Protein AF-A0A842L6V6-F1 (afdb_monomer_lite)

Foldseek 3Di:
DDLVVLLVVLLVVQVCQQQPQAKEKEWAPAPLQVVLPSVVLVVLLVVLCVVVVGGHHYAYFHALPPSVFHRKMWIHRNPQKIWIAGPDDSVNSNVCCPCCVVVVHDDPHRTLWMWGQHPVAIDTVNCVDPVRVVDDCPVVRCHSRDRPPDVSSCSNVCHPVVVD

Secondary structure (DSSP, 8-state):
--HHHHHHHHHHHHHHHHHSSS-EEEEE-SHHHHHTTHHHHHHHHHHHHHHTT---EEEEE---S-GGGPSPEEEE-SSSEEEEE-SPPHHHHHHIIIIIIIS-----TTEEEEEEEETTEEE-HHHHSTTTTT---TGGGGTTTS-TT-HHHHHHTT-STTT-

Radius of gyration: 15.54 Å; chains: 1; bounding box: 35×40×41 Å

Sequence (164 aa):
MNFEELVQEAKKEYYSIFQGELPAILIGSATCGISAGANEITKVIEDEITRENIEARIIPVGCIGSCYAEPIIGIFKGKKEGVLYGPVNKNLAKKIIKENIMEDKTVKENILGTIHVNEAGTGGSFFESDFMRLQSRQILRRCGLINPEDINHYLATGGYTGLL

pLDDT: mean 94.35, std 4.75, range [67.25, 98.31]

Structure (mmCIF, N/CA/C/O backbone):
data_AF-A0A842L6V6-F1
#
_entry.id   AF-A0A842L6V6-F1
#
loop_
_atom_site.group_PDB
_atom_site.id
_atom_site.type_symbol
_atom_site.label_atom_id
_atom_site.label_alt_id
_atom_site.label_comp_id
_atom_site.label_asym_id
_atom_site.label_entity_id
_atom_site.label_seq_id
_atom_site.pdbx_PDB_ins_code
_atom_site.Cartn_x
_atom_site.Cartn_y
_atom_site.Cartn_z
_atom_site.occupancy
_atom_site.B_iso_or_equiv
_atom_site.auth_seq_id
_atom_site.auth_comp_id
_atom_site.auth_asym_id
_atom_site.auth_atom_id
_atom_site.pdbx_PDB_model_num
ATOM 1 N N . MET A 1 1 ? 16.199 21.574 -17.248 1.00 71.06 1 MET A N 1
ATOM 2 C CA . MET A 1 1 ? 15.990 20.400 -16.393 1.00 71.06 1 MET A CA 1
ATOM 3 C C . MET A 1 1 ? 16.501 19.184 -17.150 1.00 71.06 1 MET A C 1
ATOM 5 O O . MET A 1 1 ? 15.984 18.913 -18.229 1.00 71.06 1 MET A O 1
ATOM 9 N N . ASN A 1 2 ? 17.581 18.559 -16.684 1.00 91.00 2 ASN A N 1
ATOM 10 C CA . ASN A 1 2 ? 18.149 17.338 -17.277 1.00 91.00 2 ASN A CA 1
ATOM 11 C C . ASN A 1 2 ? 17.489 16.088 -16.654 1.00 91.00 2 ASN A C 1
ATOM 13 O O . ASN A 1 2 ? 16.933 16.167 -15.561 1.00 91.00 2 ASN A O 1
ATOM 17 N N . PHE A 1 3 ? 17.548 14.934 -17.324 1.00 93.38 3 PHE A N 1
ATOM 18 C CA . PHE A 1 3 ? 16.950 13.673 -16.866 1.00 93.38 3 PHE A CA 1
ATOM 19 C C . PHE A 1 3 ? 17.369 13.293 -15.439 1.00 93.38 3 PHE A C 1
ATOM 21 O O . PHE A 1 3 ? 16.540 12.866 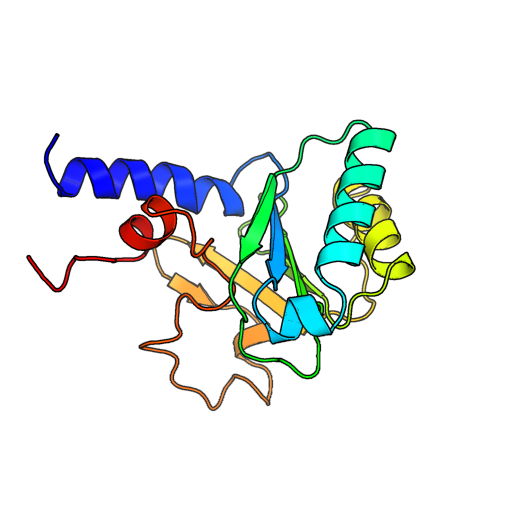-14.643 1.00 93.38 3 PHE A O 1
ATOM 28 N N . GLU A 1 4 ? 18.637 13.502 -15.089 1.00 94.25 4 GLU A N 1
ATOM 29 C CA . GLU A 1 4 ? 19.135 13.234 -13.737 1.00 94.25 4 GLU A CA 1
ATOM 30 C C . GLU A 1 4 ? 18.414 14.076 -12.679 1.00 94.25 4 GLU A C 1
ATOM 32 O O . GLU A 1 4 ? 18.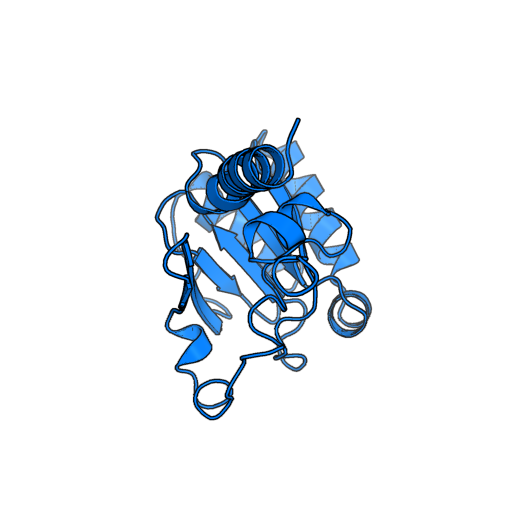032 13.544 -11.641 1.00 94.25 4 GLU A O 1
ATOM 37 N N . GLU A 1 5 ? 18.167 15.359 -12.953 1.00 95.12 5 GLU A N 1
ATOM 38 C CA . GLU A 1 5 ? 17.454 16.259 -12.038 1.00 95.12 5 GLU A CA 1
ATOM 39 C C . GLU A 1 5 ? 16.006 15.794 -11.834 1.00 95.12 5 GLU A C 1
ATOM 41 O O . GLU A 1 5 ? 15.551 15.711 -10.694 1.00 95.12 5 GLU A O 1
ATOM 46 N N . LEU A 1 6 ? 15.327 15.392 -12.918 1.00 95.25 6 LEU A N 1
ATOM 47 C CA . LEU A 1 6 ? 13.978 14.811 -12.862 1.00 95.25 6 LEU A CA 1
ATOM 48 C C . LEU A 1 6 ? 13.941 13.548 -11.996 1.00 95.25 6 LEU A C 1
ATOM 50 O O . LEU A 1 6 ? 13.045 13.382 -11.173 1.00 95.25 6 LEU A O 1
ATOM 54 N N . VAL A 1 7 ? 14.924 12.656 -12.152 1.00 96.44 7 VAL A N 1
ATOM 55 C CA . VAL A 1 7 ? 15.006 11.429 -11.350 1.00 96.44 7 VAL A CA 1
ATOM 56 C C . VAL A 1 7 ? 15.256 11.750 -9.877 1.00 96.44 7 VAL A C 1
ATOM 58 O O . VAL A 1 7 ? 14.652 11.111 -9.019 1.00 96.44 7 VAL A O 1
ATOM 61 N N . GLN A 1 8 ? 16.112 12.725 -9.555 1.00 95.94 8 GLN A N 1
ATOM 62 C CA . GLN A 1 8 ? 16.357 13.107 -8.160 1.00 95.94 8 GLN A CA 1
ATOM 63 C C . GLN A 1 8 ? 15.112 13.706 -7.496 1.00 95.94 8 GLN A C 1
ATOM 65 O O . GLN A 1 8 ? 14.797 13.357 -6.356 1.00 95.94 8 GLN A O 1
ATOM 70 N N . GLU A 1 9 ? 14.377 14.561 -8.206 1.00 96.50 9 GLU A N 1
ATOM 71 C CA . GLU A 1 9 ? 13.114 15.119 -7.718 1.00 96.50 9 GLU A CA 1
ATOM 72 C C . GLU A 1 9 ? 12.066 14.019 -7.505 1.00 96.50 9 GLU A C 1
ATOM 74 O O . GLU A 1 9 ? 11.516 13.889 -6.409 1.00 96.50 9 GLU A O 1
ATOM 79 N N . ALA A 1 10 ? 11.898 13.142 -8.497 1.00 97.31 10 ALA A N 1
ATOM 80 C CA . ALA A 1 10 ? 10.990 12.005 -8.425 1.00 97.31 10 ALA A CA 1
ATOM 81 C C . ALA A 1 10 ? 11.332 11.050 -7.269 1.00 97.31 10 ALA A C 1
ATOM 83 O O . ALA A 1 10 ? 10.442 10.586 -6.559 1.00 97.31 10 ALA A O 1
ATOM 84 N N . LYS A 1 11 ? 12.621 10.767 -7.032 1.00 96.12 11 LYS A N 1
ATOM 85 C CA . LYS A 1 11 ? 13.072 9.961 -5.886 1.00 96.12 11 LYS A CA 1
ATOM 86 C C . LYS A 1 11 ? 12.675 10.599 -4.561 1.00 96.12 11 LYS A C 1
ATOM 88 O O . LYS A 1 11 ? 12.143 9.906 -3.693 1.00 96.12 11 LYS A O 1
ATOM 93 N N . LYS A 1 12 ? 12.929 11.900 -4.399 1.00 94.88 12 LYS A N 1
ATOM 94 C CA . LYS A 1 12 ? 12.593 12.628 -3.171 1.00 94.88 12 LYS A CA 1
ATOM 95 C C . LYS A 1 12 ? 11.094 12.553 -2.887 1.00 94.88 12 LYS A C 1
ATOM 97 O O . LYS A 1 12 ? 10.705 12.260 -1.758 1.00 94.88 12 LYS A O 1
ATOM 102 N N . GLU A 1 13 ? 10.267 12.774 -3.905 1.00 94.75 13 GLU A N 1
ATOM 103 C CA . GLU A 1 13 ? 8.813 12.668 -3.797 1.00 94.75 13 GLU A CA 1
ATOM 104 C C . GLU A 1 13 ? 8.375 11.236 -3.455 1.00 94.75 13 GLU A C 1
ATOM 106 O O . GLU A 1 13 ? 7.716 11.022 -2.434 1.00 94.75 13 GLU A O 1
ATOM 111 N N . TYR A 1 14 ? 8.814 10.246 -4.235 1.00 96.00 14 TYR A N 1
ATOM 112 C CA . TYR A 1 14 ? 8.408 8.849 -4.087 1.00 96.00 14 TYR A CA 1
ATOM 113 C C . TYR A 1 14 ? 8.800 8.261 -2.728 1.00 96.00 14 TYR A C 1
ATOM 115 O O . TYR A 1 14 ? 7.961 7.701 -2.025 1.00 96.00 14 TYR A O 1
ATOM 123 N N . TYR A 1 15 ? 10.055 8.406 -2.293 1.00 93.88 15 TYR A N 1
ATOM 124 C CA . TYR A 1 15 ? 10.479 7.816 -1.019 1.00 93.88 15 TYR A CA 1
ATOM 125 C C . TYR A 1 15 ? 9.893 8.539 0.202 1.00 93.88 15 TYR A C 1
ATOM 127 O O . TYR A 1 15 ? 9.756 7.918 1.262 1.00 93.88 15 TYR A O 1
ATOM 135 N N . SER A 1 16 ? 9.444 9.794 0.050 1.00 92.62 16 SER A N 1
ATOM 136 C CA . SER A 1 16 ? 8.689 10.495 1.098 1.00 92.62 16 SER A CA 1
ATOM 137 C C . SER A 1 16 ? 7.359 9.814 1.431 1.00 92.62 16 SER A C 1
ATOM 139 O O . SER A 1 16 ? 6.849 9.998 2.529 1.00 92.62 16 SER A O 1
ATOM 141 N N . ILE A 1 17 ? 6.801 9.003 0.527 1.00 93.81 17 ILE A N 1
ATOM 142 C CA . ILE A 1 17 ? 5.571 8.239 0.779 1.00 93.81 17 ILE A CA 1
ATOM 143 C C . ILE A 1 17 ? 5.785 7.220 1.903 1.00 93.81 17 ILE A C 1
ATOM 145 O O . ILE A 1 17 ? 4.917 7.030 2.748 1.00 93.81 17 ILE A O 1
ATOM 149 N N . PHE A 1 18 ? 6.950 6.572 1.934 1.00 92.75 18 PHE A N 1
ATOM 150 C CA . PHE A 1 18 ? 7.234 5.479 2.871 1.00 92.75 18 PHE A CA 1
ATOM 151 C C . PHE A 1 18 ? 7.939 5.949 4.148 1.00 92.75 18 PHE A C 1
ATOM 153 O O . PHE A 1 18 ? 7.891 5.269 5.174 1.00 92.75 18 PHE A O 1
ATOM 160 N N . GLN A 1 19 ? 8.628 7.090 4.072 1.00 87.56 19 GLN A N 1
ATOM 161 C CA . GLN A 1 19 ? 9.472 7.633 5.143 1.00 87.56 19 GLN A CA 1
ATOM 162 C C . GLN A 1 19 ? 8.958 8.965 5.703 1.00 87.56 19 GLN A C 1
ATOM 164 O O . GLN A 1 19 ? 9.560 9.505 6.627 1.00 87.56 19 GLN A O 1
ATOM 169 N N . GLY A 1 20 ? 7.884 9.511 5.134 1.00 83.81 20 GLY A N 1
ATOM 170 C CA . GLY A 1 20 ? 7.291 10.769 5.565 1.00 83.81 20 GLY A CA 1
ATOM 171 C C . GLY A 1 20 ? 6.493 10.650 6.860 1.00 83.81 20 GLY A C 1
ATOM 172 O O . GLY A 1 20 ? 6.185 9.556 7.332 1.00 83.81 20 GLY A O 1
ATOM 173 N N . GLU A 1 21 ? 6.151 11.810 7.416 1.00 84.88 21 GLU A N 1
ATOM 174 C CA . GLU A 1 21 ? 5.332 11.924 8.628 1.00 84.88 21 GLU A CA 1
ATOM 175 C C . GLU A 1 21 ? 3.871 11.537 8.372 1.00 84.88 21 GLU A C 1
ATOM 177 O O . GLU A 1 21 ? 3.231 10.928 9.227 1.00 84.88 21 GLU A O 1
ATOM 182 N N . LEU A 1 22 ? 3.360 11.852 7.176 1.00 91.62 22 LEU A N 1
ATOM 183 C CA . LEU A 1 22 ? 2.005 11.497 6.775 1.00 91.62 22 LEU A CA 1
ATOM 184 C C . LEU A 1 22 ? 1.903 9.990 6.501 1.00 91.62 22 LEU A C 1
ATOM 186 O O . LEU A 1 22 ? 2.673 9.473 5.683 1.00 91.62 22 LEU A O 1
ATOM 190 N N . PRO A 1 23 ? 0.933 9.286 7.109 1.00 94.44 23 PRO A N 1
ATOM 191 C CA . PRO A 1 23 ? 0.647 7.903 6.778 1.00 94.44 23 PRO A CA 1
ATOM 192 C C . PRO A 1 23 ? 0.349 7.735 5.287 1.00 94.44 23 PRO A C 1
ATOM 194 O O . PRO A 1 23 ? -0.396 8.522 4.700 1.00 94.44 23 PRO A O 1
ATOM 197 N N . ALA A 1 24 ? 0.891 6.681 4.685 1.00 96.25 24 ALA A N 1
ATOM 198 C CA . ALA A 1 24 ? 0.561 6.279 3.326 1.00 96.25 24 ALA A CA 1
ATOM 199 C C . ALA A 1 24 ? -0.195 4.952 3.330 1.00 96.25 24 ALA A C 1
ATOM 201 O O . ALA A 1 24 ? 0.226 3.970 3.946 1.00 96.25 24 ALA A O 1
ATOM 202 N N . ILE A 1 25 ? -1.314 4.946 2.617 1.00 97.56 25 ILE A N 1
ATOM 203 C CA . ILE A 1 25 ? -2.231 3.829 2.458 1.00 97.56 25 ILE A CA 1
ATOM 204 C C . ILE A 1 25 ? -2.172 3.415 0.991 1.00 97.56 25 ILE A C 1
ATOM 206 O O . ILE A 1 25 ? -2.753 4.063 0.121 1.00 97.56 25 ILE A O 1
ATOM 210 N N . LEU A 1 26 ? -1.445 2.339 0.708 1.00 97.88 26 LEU A N 1
ATOM 211 C CA . LEU A 1 26 ? -1.423 1.729 -0.614 1.00 97.88 26 LEU A CA 1
ATOM 212 C C . LEU A 1 26 ? -2.642 0.828 -0.773 1.00 97.88 26 LEU A C 1
ATOM 214 O O . LEU A 1 26 ? -2.910 0.021 0.116 1.00 97.88 26 LEU A O 1
ATOM 218 N N . ILE A 1 27 ? -3.340 0.909 -1.903 1.00 98.12 27 ILE A N 1
ATOM 219 C CA . ILE A 1 27 ? -4.500 0.053 -2.185 1.00 98.12 27 ILE A CA 1
ATOM 220 C C . ILE A 1 27 ? -4.284 -0.665 -3.513 1.00 98.12 27 ILE A C 1
ATOM 222 O O . ILE A 1 27 ? -4.184 -0.020 -4.562 1.00 98.12 27 ILE A O 1
ATOM 226 N N . GLY A 1 28 ? -4.227 -2.000 -3.477 1.00 97.25 28 GLY A N 1
ATOM 227 C CA . GLY A 1 28 ? -4.153 -2.843 -4.668 1.00 97.25 28 GLY A CA 1
ATOM 228 C C . GLY A 1 28 ? -5.377 -2.628 -5.556 1.00 97.25 28 GLY A C 1
ATOM 229 O O . GLY A 1 28 ? -6.453 -3.147 -5.283 1.00 97.25 28 GLY A O 1
ATOM 230 N N . SER A 1 29 ? -5.210 -1.849 -6.624 1.00 94.75 29 SER A N 1
ATOM 231 C CA . SER A 1 29 ? -6.303 -1.325 -7.458 1.00 94.75 29 SER A CA 1
ATOM 232 C C . SER A 1 29 ? -6.152 -1.721 -8.930 1.00 94.75 29 SER A C 1
ATOM 234 O O . SER A 1 29 ? -6.646 -1.051 -9.829 1.00 94.75 29 SER A O 1
ATOM 236 N N . ALA A 1 30 ? -5.461 -2.831 -9.203 1.00 93.12 30 ALA A N 1
ATOM 237 C CA . ALA A 1 30 ? -5.506 -3.479 -10.514 1.00 93.12 30 ALA A CA 1
ATOM 238 C C . ALA A 1 30 ? -6.803 -4.294 -10.680 1.00 93.12 30 ALA A C 1
ATOM 240 O O . ALA A 1 30 ? -7.602 -4.406 -9.753 1.00 93.12 30 ALA A O 1
ATOM 241 N N . THR A 1 31 ? -7.002 -4.931 -11.837 1.00 94.44 31 THR A N 1
ATOM 242 C CA . THR A 1 31 ? -8.242 -5.653 -12.177 1.00 94.44 31 THR A CA 1
ATOM 243 C C . THR A 1 31 ? -8.712 -6.636 -11.100 1.00 94.44 31 THR A C 1
ATOM 245 O O . THR A 1 31 ? -9.898 -6.651 -10.779 1.00 94.44 31 THR A O 1
ATOM 248 N N . CYS A 1 32 ? -7.813 -7.436 -10.515 1.00 91.25 32 CYS A N 1
ATOM 249 C CA . CYS A 1 32 ? -8.161 -8.373 -9.442 1.00 91.25 32 CYS A CA 1
ATOM 250 C C . CYS A 1 32 ? -8.579 -7.663 -8.147 1.00 91.25 32 CYS A C 1
ATOM 252 O O . CYS A 1 32 ? -9.581 -8.052 -7.557 1.00 91.25 32 CYS A O 1
ATOM 254 N N . GLY A 1 33 ? -7.869 -6.604 -7.748 1.00 94.31 33 GLY A N 1
ATOM 255 C CA . GLY A 1 33 ? -8.203 -5.797 -6.574 1.00 94.31 33 GLY A CA 1
ATOM 256 C C . GLY A 1 33 ? -9.547 -5.091 -6.734 1.00 94.31 33 GLY A C 1
ATOM 257 O O . GLY A 1 33 ? -10.417 -5.218 -5.876 1.00 94.31 33 GLY A O 1
ATOM 258 N N . ILE A 1 34 ? -9.774 -4.445 -7.883 1.00 96.06 34 ILE A N 1
ATOM 259 C CA . ILE A 1 34 ? -11.060 -3.819 -8.223 1.00 96.06 34 ILE A CA 1
ATOM 260 C C . ILE A 1 34 ? -12.187 -4.857 -8.190 1.00 96.06 34 ILE A C 1
ATOM 262 O O . ILE A 1 34 ? -13.213 -4.620 -7.562 1.00 96.06 34 ILE A O 1
ATOM 266 N N . SER A 1 35 ? -11.983 -6.027 -8.803 1.00 95.56 35 SER A N 1
ATOM 267 C CA . SER A 1 35 ? -12.992 -7.099 -8.822 1.00 95.56 35 SER A CA 1
ATOM 268 C C . SER A 1 35 ? -13.282 -7.668 -7.428 1.00 95.56 35 SER A C 1
ATOM 270 O O . SER A 1 35 ? -14.396 -8.114 -7.173 1.00 95.56 35 SER A O 1
ATOM 272 N N . ALA A 1 36 ? -12.295 -7.652 -6.527 1.00 95.44 36 ALA A N 1
ATOM 273 C CA . ALA A 1 36 ? -12.432 -8.091 -5.139 1.00 95.44 36 ALA A CA 1
ATOM 274 C C . ALA A 1 36 ? -13.028 -7.015 -4.208 1.00 95.44 36 ALA A C 1
ATOM 276 O O . ALA A 1 36 ? -13.280 -7.294 -3.036 1.00 95.44 36 ALA A O 1
ATOM 277 N N . GLY A 1 37 ? -13.271 -5.802 -4.715 1.00 96.50 37 GLY A N 1
ATOM 278 C CA . GLY A 1 37 ? -13.915 -4.713 -3.981 1.00 96.50 37 GLY A CA 1
ATOM 279 C C . GLY A 1 37 ? -12.973 -3.617 -3.469 1.00 96.50 37 GLY A C 1
ATOM 280 O O . GLY A 1 37 ? -13.277 -2.963 -2.470 1.00 96.50 37 GLY A O 1
ATOM 281 N N . ALA A 1 38 ? -11.813 -3.412 -4.105 1.00 97.19 38 ALA A N 1
ATOM 282 C CA . ALA A 1 38 ? -10.869 -2.362 -3.712 1.00 97.19 38 ALA A CA 1
ATOM 283 C C . ALA A 1 38 ? -11.503 -0.961 -3.716 1.00 97.19 38 ALA A C 1
ATOM 285 O O . ALA A 1 38 ? -11.236 -0.186 -2.806 1.00 97.19 38 ALA A O 1
ATOM 286 N N . ASN A 1 39 ? -12.397 -0.655 -4.664 1.00 97.56 39 ASN A N 1
ATOM 287 C CA . ASN A 1 39 ? -13.071 0.648 -4.738 1.00 97.56 39 ASN A CA 1
ATOM 288 C C . ASN A 1 39 ? -13.952 0.914 -3.509 1.00 97.56 39 ASN A C 1
ATOM 290 O O . ASN A 1 39 ? -13.973 2.018 -2.965 1.00 97.56 39 ASN A O 1
ATOM 294 N N . GLU A 1 40 ? -14.668 -0.105 -3.038 1.00 97.81 40 GLU A N 1
ATOM 295 C CA . GLU A 1 40 ? -15.473 -0.029 -1.826 1.00 97.81 40 GLU A CA 1
ATOM 296 C C . GLU A 1 40 ? -14.599 0.145 -0.583 1.00 97.81 40 GLU A C 1
ATOM 298 O O . GLU A 1 40 ? -14.998 0.862 0.336 1.00 97.81 40 GLU A O 1
ATOM 303 N N . ILE A 1 41 ? -13.427 -0.496 -0.543 1.00 98.25 41 ILE A N 1
ATOM 304 C CA . ILE A 1 41 ? -12.454 -0.322 0.542 1.00 98.25 41 ILE A CA 1
ATOM 305 C C . ILE A 1 41 ? -11.857 1.086 0.522 1.00 98.25 41 ILE A C 1
ATOM 307 O O . ILE A 1 41 ? -11.824 1.720 1.575 1.00 98.25 41 ILE A O 1
ATOM 311 N N . THR A 1 42 ? -11.472 1.609 -0.645 1.00 98.25 42 THR A N 1
ATOM 312 C CA . THR A 1 42 ? -10.991 2.989 -0.812 1.00 98.25 42 THR A CA 1
ATOM 313 C C . THR A 1 42 ? -12.001 3.984 -0.265 1.00 98.25 42 THR A C 1
ATOM 315 O O . THR A 1 42 ? -11.653 4.781 0.600 1.00 98.25 42 THR A O 1
ATOM 318 N N . LYS A 1 43 ? -13.275 3.866 -0.660 1.00 98.19 43 LYS A N 1
ATOM 319 C CA . LYS A 1 43 ? -14.332 4.757 -0.169 1.00 98.19 43 LYS A CA 1
ATOM 320 C C . LYS A 1 43 ? -14.508 4.686 1.350 1.00 98.19 43 LYS A C 1
ATOM 322 O O . LYS A 1 43 ? -14.661 5.710 2.003 1.00 98.19 43 LYS A O 1
ATOM 327 N N . VAL A 1 44 ? -14.470 3.483 1.931 1.00 98.25 44 VAL A N 1
ATOM 328 C CA . VAL A 1 44 ? -14.538 3.330 3.394 1.00 98.25 44 VAL A CA 1
ATOM 329 C C . VAL A 1 44 ? -13.354 4.016 4.068 1.00 98.25 44 VAL A C 1
ATOM 331 O O . VAL A 1 44 ? -13.538 4.653 5.097 1.00 98.25 44 VAL A O 1
ATOM 334 N N . ILE A 1 45 ? -12.153 3.897 3.509 1.00 98.00 45 ILE A N 1
ATOM 335 C CA . ILE A 1 45 ? -10.962 4.550 4.052 1.00 98.00 45 ILE A CA 1
ATOM 336 C C . ILE A 1 45 ? -11.094 6.074 3.954 1.00 98.00 45 ILE A C 1
ATOM 338 O O . ILE A 1 45 ? -10.876 6.739 4.960 1.00 98.00 45 ILE A O 1
ATOM 342 N N . GLU A 1 46 ? -11.505 6.611 2.801 1.00 98.06 46 GLU A N 1
ATOM 343 C CA . GLU A 1 46 ? -11.756 8.046 2.577 1.00 98.06 46 GLU A CA 1
ATOM 344 C C . GLU A 1 46 ? -12.773 8.624 3.572 1.00 98.06 46 GLU A C 1
ATOM 346 O O . GLU A 1 46 ? -12.526 9.664 4.190 1.00 98.06 46 GLU A O 1
ATOM 351 N N . ASP A 1 47 ? -13.894 7.925 3.770 1.00 97.94 47 ASP A N 1
ATOM 352 C CA . ASP A 1 47 ? -14.944 8.327 4.707 1.00 97.94 47 ASP A CA 1
ATOM 353 C C . ASP A 1 47 ? -14.409 8.371 6.151 1.00 97.94 47 ASP A C 1
ATOM 355 O O . ASP A 1 47 ? -14.706 9.300 6.904 1.00 97.94 47 ASP A O 1
ATOM 359 N N . GLU A 1 48 ? -13.606 7.381 6.553 1.00 97.00 48 GLU A N 1
ATOM 360 C CA . GLU A 1 48 ? -13.053 7.287 7.908 1.00 97.00 48 GLU A CA 1
ATOM 361 C C . GLU A 1 48 ? -11.954 8.327 8.162 1.00 97.00 48 GLU A C 1
ATOM 363 O O . GLU A 1 48 ? -11.989 8.982 9.202 1.00 97.00 48 GLU A O 1
ATOM 368 N N . ILE A 1 49 ? -11.023 8.549 7.224 1.00 96.25 49 ILE A N 1
ATOM 369 C CA . ILE A 1 49 ? -10.001 9.598 7.392 1.00 96.25 49 ILE A CA 1
ATOM 370 C C . ILE A 1 49 ? -10.637 10.990 7.442 1.00 96.25 49 ILE A C 1
ATOM 372 O O . ILE A 1 49 ? -10.220 11.822 8.244 1.00 96.25 49 ILE A O 1
ATOM 376 N N . THR A 1 50 ? -11.696 11.223 6.658 1.00 96.69 50 THR A N 1
ATOM 377 C CA . THR A 1 50 ? -12.442 12.487 6.674 1.00 96.69 50 THR A CA 1
ATOM 378 C C . THR A 1 50 ? -13.171 12.662 8.002 1.00 96.69 50 THR A C 1
ATOM 380 O O . THR A 1 50 ? -13.096 13.726 8.612 1.00 96.69 50 THR A O 1
ATOM 383 N N . ARG A 1 51 ? -13.856 11.615 8.487 1.00 96.00 51 ARG A N 1
ATOM 384 C CA . ARG A 1 51 ? -14.611 11.662 9.748 1.00 96.00 51 ARG A CA 1
ATOM 385 C C . ARG A 1 51 ? -13.715 11.940 10.953 1.00 96.00 51 ARG A C 1
ATOM 387 O O . ARG A 1 51 ? -14.115 12.682 11.844 1.00 96.00 51 ARG A O 1
ATOM 394 N N . GLU A 1 52 ? -12.533 11.338 10.977 1.00 94.44 52 GLU A N 1
ATOM 395 C CA . GLU A 1 52 ? -11.579 11.450 12.084 1.00 94.44 52 GLU A CA 1
ATOM 396 C C . GLU A 1 52 ? -10.568 12.600 11.891 1.00 94.44 52 GLU A C 1
ATOM 398 O O . GLU A 1 52 ? -9.679 12.777 12.722 1.00 94.44 52 GLU A O 1
ATOM 403 N N . ASN A 1 53 ? -10.702 13.394 10.817 1.00 95.19 53 ASN A N 1
ATOM 404 C CA . ASN A 1 53 ? -9.811 14.504 10.460 1.00 95.19 53 ASN A CA 1
ATOM 405 C C . ASN A 1 53 ? -8.322 14.094 10.411 1.00 95.19 53 ASN A C 1
ATOM 407 O O . ASN A 1 53 ? -7.451 14.755 10.981 1.00 95.19 53 ASN A O 1
ATOM 411 N N . ILE A 1 54 ? -8.047 12.967 9.751 1.00 94.00 54 ILE A N 1
ATOM 412 C CA . ILE A 1 54 ? -6.711 12.389 9.586 1.00 94.00 54 ILE A CA 1
ATOM 413 C C . ILE 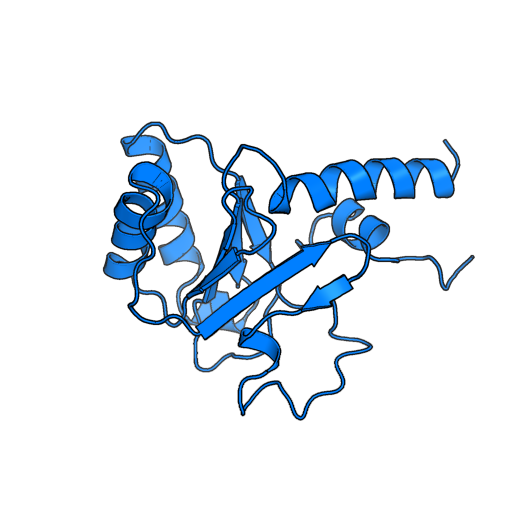A 1 54 ? -6.140 12.823 8.237 1.00 94.00 54 ILE A C 1
ATOM 415 O O . ILE A 1 54 ? -6.719 12.543 7.188 1.00 94.00 54 ILE A O 1
ATOM 419 N N . GLU A 1 55 ? -4.952 13.422 8.250 1.00 94.25 55 GLU A N 1
ATOM 420 C CA . GLU A 1 55 ? -4.173 13.624 7.031 1.00 94.25 55 GLU A CA 1
ATOM 421 C C . GLU A 1 55 ? -3.422 12.334 6.672 1.00 94.25 55 GLU A C 1
ATOM 423 O O . GLU A 1 55 ? -2.544 11.884 7.408 1.00 94.25 55 GLU A O 1
ATOM 428 N N . ALA A 1 56 ? -3.767 11.722 5.539 1.00 95.12 56 ALA A N 1
ATOM 429 C CA . ALA A 1 56 ? -3.106 10.528 5.017 1.00 95.12 56 ALA A CA 1
ATOM 430 C C . ALA A 1 56 ? -3.087 10.541 3.484 1.00 95.12 56 ALA A C 1
ATOM 432 O O . ALA A 1 56 ? -3.969 11.107 2.838 1.00 95.12 56 ALA A O 1
ATOM 433 N N . ARG A 1 57 ? -2.088 9.886 2.888 1.00 95.81 57 ARG A N 1
ATOM 434 C CA . ARG A 1 57 ? -1.989 9.696 1.436 1.00 95.81 57 ARG A CA 1
ATOM 435 C C . ARG A 1 57 ? -2.645 8.376 1.057 1.00 95.81 57 ARG A C 1
ATOM 437 O O . ARG A 1 57 ? -2.163 7.326 1.472 1.00 95.81 57 ARG A O 1
ATOM 444 N N . ILE A 1 58 ? -3.695 8.412 0.245 1.00 97.44 58 ILE A N 1
ATOM 445 C CA . ILE A 1 58 ? -4.261 7.209 -0.376 1.00 97.44 58 ILE A CA 1
ATOM 446 C C . ILE A 1 58 ? -3.655 7.071 -1.767 1.00 97.44 58 ILE A C 1
ATOM 448 O O . ILE A 1 58 ? -3.741 7.992 -2.575 1.00 97.44 58 ILE A O 1
ATOM 452 N N . ILE A 1 59 ? -3.011 5.938 -2.035 1.00 97.69 59 ILE A N 1
ATOM 453 C CA . ILE A 1 59 ? -2.255 5.725 -3.267 1.00 97.69 59 ILE A CA 1
ATOM 454 C C . ILE A 1 59 ? -2.746 4.436 -3.925 1.00 97.69 59 ILE A C 1
ATOM 456 O O . ILE A 1 59 ? -2.488 3.344 -3.401 1.00 97.69 59 ILE A O 1
ATOM 460 N N . PRO A 1 60 ? -3.433 4.521 -5.076 1.00 97.62 60 PRO A N 1
ATOM 461 C CA . PRO A 1 60 ? -3.755 3.335 -5.847 1.00 97.62 60 PRO A CA 1
ATOM 462 C C . PRO A 1 60 ? -2.457 2.744 -6.398 1.00 97.62 60 PRO A C 1
ATOM 464 O O . PRO A 1 60 ? -1.635 3.443 -6.987 1.00 97.62 60 PRO A O 1
ATOM 467 N N . VAL A 1 61 ? -2.256 1.446 -6.197 1.00 97.88 61 VAL A N 1
ATOM 468 C CA . VAL A 1 61 ? -1.093 0.717 -6.712 1.00 97.88 61 VAL A CA 1
ATOM 469 C C . VAL A 1 61 ? -1.532 -0.466 -7.562 1.00 97.88 61 VAL A C 1
ATOM 471 O O . VAL A 1 61 ? -2.666 -0.941 -7.477 1.00 97.88 61 VAL A O 1
ATOM 474 N N . GLY A 1 62 ? -0.623 -0.968 -8.398 1.00 96.38 62 GLY A N 1
ATOM 475 C CA . GLY A 1 62 ? -0.866 -2.193 -9.162 1.00 96.38 62 GLY A CA 1
ATOM 476 C C . GLY A 1 62 ? -1.045 -3.436 -8.275 1.00 96.38 62 GLY A C 1
ATOM 477 O O . GLY A 1 62 ? -0.869 -3.393 -7.061 1.00 96.38 62 GLY A O 1
ATOM 478 N N . CYS A 1 63 ? -1.337 -4.588 -8.883 1.00 94.19 63 CYS A N 1
ATOM 479 C CA . CYS A 1 63 ? -1.380 -5.850 -8.139 1.00 94.19 63 CYS A CA 1
ATOM 480 C C . CYS A 1 63 ? 0.028 -6.253 -7.684 1.00 94.19 63 CYS A C 1
ATOM 482 O O . CYS A 1 63 ? 0.969 -6.216 -8.478 1.00 94.19 63 CYS A O 1
ATOM 484 N N . ILE A 1 64 ? 0.172 -6.697 -6.433 1.00 95.75 64 ILE A N 1
ATOM 485 C CA . ILE A 1 64 ? 1.443 -7.218 -5.909 1.00 95.75 64 ILE A CA 1
ATOM 486 C C . ILE A 1 64 ? 1.700 -8.684 -6.308 1.00 95.75 64 ILE A C 1
ATOM 488 O O . ILE A 1 64 ? 2.838 -9.147 -6.241 1.00 95.75 64 ILE A O 1
ATOM 492 N N . GLY A 1 65 ? 0.674 -9.407 -6.771 1.00 94.50 65 GLY A N 1
ATOM 493 C CA . GLY A 1 65 ? 0.751 -10.792 -7.259 1.00 94.50 65 GLY A CA 1
ATOM 494 C C . GLY A 1 65 ? 0.073 -11.837 -6.365 1.00 94.50 65 GLY A C 1
ATOM 495 O O . GLY A 1 65 ? -0.074 -12.981 -6.785 1.00 94.50 65 GLY A O 1
ATOM 496 N N . SER A 1 66 ? -0.390 -11.462 -5.169 1.00 95.31 66 SER A N 1
ATOM 497 C CA . SER A 1 66 ? -1.122 -12.349 -4.248 1.00 95.31 66 SER A CA 1
ATOM 498 C C . SER A 1 66 ? -2.636 -12.213 -4.420 1.00 95.31 66 SER A C 1
ATOM 500 O O . SER A 1 66 ? -3.347 -11.892 -3.474 1.00 95.31 66 SER A O 1
ATOM 502 N N . CYS A 1 67 ? -3.142 -12.459 -5.634 1.00 95.12 67 CYS A N 1
ATOM 503 C CA . CYS A 1 67 ? -4.547 -12.207 -5.989 1.00 95.12 67 CYS A CA 1
ATOM 504 C C . CYS A 1 67 ? -5.570 -12.913 -5.077 1.00 95.12 67 CYS A C 1
ATOM 506 O O . CYS A 1 67 ? -6.687 -12.432 -4.930 1.00 95.12 67 CYS A O 1
ATOM 508 N N . TYR A 1 68 ? -5.199 -14.041 -4.457 1.00 94.62 68 TYR A N 1
ATOM 509 C CA . TYR A 1 68 ? -6.061 -14.775 -3.520 1.00 94.62 68 TYR A CA 1
ATOM 510 C C . TYR A 1 68 ? -6.361 -13.999 -2.226 1.00 94.62 68 TYR A C 1
ATOM 512 O O . TYR A 1 68 ? -7.284 -14.364 -1.502 1.00 94.62 68 TYR A O 1
ATOM 520 N N . ALA A 1 69 ? -5.568 -12.971 -1.918 1.00 96.56 69 ALA A N 1
ATOM 521 C CA . ALA A 1 69 ? -5.682 -12.156 -0.715 1.00 96.56 69 ALA A CA 1
ATOM 522 C C . ALA A 1 69 ? -6.192 -10.737 -1.008 1.00 96.56 69 ALA A C 1
ATOM 524 O O . ALA A 1 69 ? -6.095 -9.872 -0.145 1.00 96.56 69 ALA A O 1
ATOM 525 N N . GLU A 1 70 ? -6.709 -10.477 -2.211 1.00 97.00 70 GLU A N 1
ATOM 526 C CA . GLU A 1 70 ? -7.305 -9.182 -2.547 1.00 97.00 70 GLU A CA 1
ATOM 527 C C . GLU A 1 70 ? -8.664 -8.986 -1.838 1.00 97.00 70 GLU A C 1
ATOM 529 O O . GLU A 1 70 ? -9.386 -9.966 -1.626 1.00 97.00 70 GLU A O 1
ATOM 534 N N . PRO A 1 71 ? -9.052 -7.743 -1.487 1.00 97.75 71 PRO A N 1
ATOM 535 C CA . PRO A 1 71 ? -8.278 -6.505 -1.622 1.00 97.75 71 PRO A CA 1
ATOM 536 C C . PRO A 1 71 ? -7.097 -6.438 -0.646 1.00 97.75 71 PRO A C 1
ATOM 538 O O . PRO A 1 71 ? -7.269 -6.681 0.552 1.00 97.75 71 PRO A O 1
ATOM 541 N N . ILE A 1 72 ? -5.917 -6.084 -1.157 1.00 98.31 72 ILE A N 1
ATOM 542 C CA . ILE A 1 72 ? -4.707 -5.876 -0.356 1.00 98.31 72 ILE A CA 1
ATOM 543 C C . ILE A 1 72 ? -4.512 -4.385 -0.096 1.00 98.31 72 ILE A C 1
ATOM 545 O O . ILE A 1 72 ? -4.519 -3.579 -1.030 1.00 98.31 72 ILE A O 1
ATOM 549 N N . ILE A 1 73 ? -4.263 -4.025 1.166 1.00 98.06 73 ILE A N 1
ATOM 550 C CA . ILE A 1 73 ? -3.836 -2.672 1.537 1.00 98.06 73 ILE A CA 1
ATOM 551 C C . ILE A 1 73 ? -2.490 -2.691 2.258 1.00 98.06 73 ILE A C 1
ATOM 553 O O . ILE A 1 73 ? -2.210 -3.592 3.047 1.00 98.06 73 ILE A O 1
ATOM 557 N N . GLY A 1 74 ? -1.656 -1.690 1.997 1.00 97.38 74 GLY A N 1
ATOM 558 C CA . GLY A 1 74 ? -0.382 -1.480 2.675 1.00 97.38 74 GLY A CA 1
ATOM 559 C C . GLY A 1 74 ? -0.401 -0.204 3.495 1.00 97.38 74 GLY A C 1
ATOM 560 O O . GLY A 1 74 ? -0.743 0.846 2.966 1.00 97.38 74 GLY A O 1
ATOM 561 N N . ILE A 1 75 ? -0.020 -0.278 4.768 1.00 97.06 75 ILE A N 1
ATOM 562 C CA . ILE A 1 75 ? 0.015 0.885 5.661 1.00 97.06 75 ILE A CA 1
ATOM 563 C C . ILE A 1 75 ? 1.456 1.211 6.031 1.00 97.06 75 ILE A C 1
ATOM 565 O O . ILE A 1 75 ? 2.136 0.396 6.657 1.00 97.06 75 ILE A O 1
ATOM 569 N N . PHE A 1 76 ? 1.895 2.417 5.685 1.00 95.25 76 PHE A N 1
ATOM 570 C CA . PHE A 1 76 ? 3.178 2.993 6.080 1.00 95.25 76 PHE A CA 1
ATOM 571 C C . PHE A 1 76 ? 2.934 4.183 7.005 1.00 95.25 76 PHE A C 1
ATOM 573 O O . PHE A 1 76 ? 2.096 5.030 6.716 1.00 95.25 76 PHE A O 1
ATOM 580 N N . LYS A 1 77 ? 3.670 4.249 8.118 1.00 90.50 77 LYS A N 1
ATOM 581 C CA . LYS A 1 77 ? 3.529 5.290 9.157 1.00 90.50 77 LYS A CA 1
ATOM 582 C C . LYS A 1 77 ? 4.882 5.918 9.517 1.00 90.50 77 LYS A C 1
ATOM 584 O O . LYS A 1 77 ? 5.257 5.951 10.684 1.00 90.50 77 LYS A O 1
ATOM 589 N N . GLY A 1 78 ? 5.697 6.246 8.512 1.00 76.50 78 GLY A N 1
ATOM 590 C CA . GLY A 1 78 ? 7.030 6.850 8.688 1.00 76.50 78 GLY A CA 1
ATOM 591 C C . GLY A 1 78 ? 8.126 5.948 9.288 1.00 76.50 78 GLY A C 1
ATOM 592 O O . GLY A 1 78 ? 9.284 6.349 9.372 1.00 76.50 78 GLY A O 1
ATOM 593 N N . LYS A 1 79 ? 7.822 4.701 9.677 1.00 67.25 79 LYS A N 1
ATOM 594 C CA . LYS A 1 79 ? 8.753 3.791 10.381 1.00 67.25 79 LYS A CA 1
ATOM 595 C C . LYS A 1 79 ? 9.670 2.955 9.469 1.00 67.25 79 LYS A C 1
ATOM 597 O O . LYS A 1 79 ? 10.152 1.912 9.897 1.00 67.25 79 LYS A O 1
ATOM 602 N N . LYS A 1 80 ? 9.933 3.381 8.225 1.00 72.50 80 LYS A N 1
ATOM 603 C CA . LYS A 1 80 ? 10.692 2.650 7.170 1.00 72.50 80 LYS A CA 1
ATOM 604 C C . LYS A 1 80 ? 10.125 1.279 6.756 1.00 72.50 80 LYS A C 1
ATOM 606 O O . LYS A 1 80 ? 10.485 0.781 5.691 1.00 72.50 80 LYS A O 1
ATOM 611 N N . GLU A 1 81 ? 9.235 0.698 7.551 1.00 90.06 81 GLU A N 1
ATOM 612 C CA . GLU A 1 81 ? 8.531 -0.554 7.309 1.00 90.06 81 GLU A CA 1
ATOM 613 C C . GLU A 1 81 ? 7.015 -0.311 7.360 1.00 90.06 81 GLU A C 1
ATOM 615 O O . GLU A 1 81 ? 6.505 0.417 8.216 1.00 90.06 81 GLU A O 1
ATOM 620 N N . GLY A 1 82 ? 6.306 -0.901 6.406 1.00 94.75 82 GLY A N 1
ATOM 621 C CA . GLY A 1 82 ? 4.858 -0.935 6.314 1.00 94.75 82 GLY A CA 1
ATOM 622 C C . GLY A 1 82 ? 4.315 -2.344 6.523 1.00 94.75 82 GLY A C 1
ATOM 623 O O . GLY A 1 82 ? 5.040 -3.338 6.442 1.00 94.75 82 GLY A O 1
ATOM 624 N N . VAL A 1 83 ? 3.015 -2.427 6.788 1.00 97.00 83 VAL A N 1
ATOM 625 C CA . VAL A 1 83 ? 2.298 -3.690 7.013 1.00 97.00 83 VAL A CA 1
ATOM 626 C C . VAL A 1 83 ? 1.302 -3.906 5.882 1.00 97.00 83 VAL A C 1
ATOM 628 O O . VAL A 1 83 ? 0.516 -3.007 5.582 1.00 97.00 83 VAL A O 1
ATOM 631 N N . LEU A 1 84 ? 1.336 -5.088 5.265 1.00 97.94 84 LEU A N 1
ATOM 632 C CA . LEU A 1 84 ? 0.367 -5.510 4.258 1.00 97.94 84 LEU A CA 1
ATOM 633 C C . LEU A 1 84 ? -0.760 -6.313 4.906 1.00 97.94 84 LEU A C 1
ATOM 635 O O . LEU A 1 84 ? -0.510 -7.259 5.656 1.00 97.94 84 LEU A O 1
ATOM 639 N N . TYR A 1 85 ? -1.991 -5.963 4.553 1.00 98.31 85 TYR A N 1
ATOM 640 C CA . TYR A 1 85 ? -3.216 -6.608 5.004 1.00 98.31 85 TYR A CA 1
ATOM 641 C C . TYR A 1 85 ? -3.979 -7.167 3.810 1.00 98.31 85 TYR A C 1
ATOM 643 O O . TYR A 1 85 ? -4.112 -6.481 2.799 1.00 98.31 85 TYR A O 1
ATOM 651 N N . GLY A 1 86 ? -4.516 -8.377 3.934 1.00 96.81 86 GLY A N 1
ATOM 652 C CA . GLY A 1 86 ? -5.354 -8.988 2.908 1.00 96.81 86 GLY A CA 1
ATOM 653 C C . GLY A 1 86 ? -5.847 -10.385 3.306 1.00 96.81 86 GLY A C 1
ATOM 654 O O . GLY A 1 86 ? -5.109 -11.122 3.961 1.00 96.81 86 GLY A O 1
ATOM 655 N N . PRO A 1 87 ? -7.078 -10.778 2.937 1.00 97.69 87 PRO A N 1
ATOM 656 C CA . PRO A 1 87 ? -8.100 -9.952 2.293 1.00 97.69 87 PRO A CA 1
ATOM 657 C C . PRO A 1 87 ? -8.702 -8.928 3.257 1.00 97.69 87 PRO A C 1
ATOM 659 O O . PRO A 1 87 ? -8.984 -9.229 4.420 1.00 97.69 87 PRO A O 1
ATOM 662 N N . VAL A 1 88 ? -8.907 -7.703 2.777 1.00 98.25 88 VAL A N 1
ATOM 663 C CA . VAL A 1 88 ? -9.475 -6.612 3.575 1.00 98.25 88 VAL A CA 1
ATOM 664 C C . VAL A 1 88 ? -10.956 -6.449 3.269 1.00 98.25 88 VAL A C 1
ATOM 666 O O . VAL A 1 88 ? -11.360 -6.224 2.134 1.00 98.25 88 VAL A O 1
ATOM 669 N N . ASN A 1 89 ? -11.779 -6.525 4.314 1.00 97.81 89 ASN A N 1
ATOM 670 C CA . ASN A 1 89 ? -13.197 -6.177 4.257 1.00 97.81 89 ASN A CA 1
ATOM 671 C C . ASN A 1 89 ? -13.446 -4.796 4.891 1.00 97.81 89 ASN A C 1
A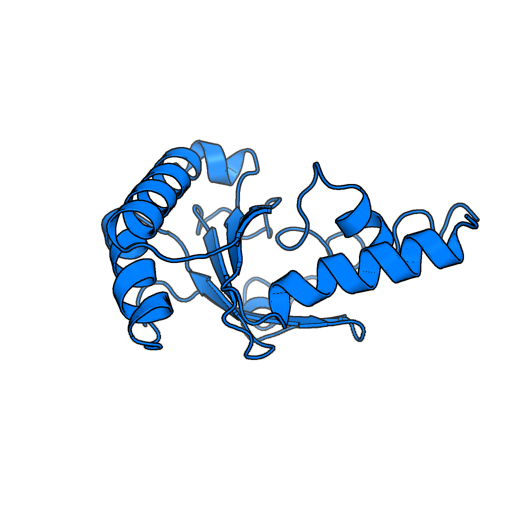TOM 673 O O . ASN A 1 89 ? -12.562 -4.211 5.517 1.00 97.81 89 ASN A O 1
ATOM 677 N N . LYS A 1 90 ? -14.680 -4.286 4.782 1.00 98.00 90 LYS A N 1
ATOM 678 C CA . LYS A 1 90 ? -15.057 -2.959 5.305 1.00 98.00 90 LYS A CA 1
ATOM 679 C C . LYS A 1 90 ? -14.798 -2.801 6.809 1.00 98.00 90 LYS A C 1
ATOM 681 O O . LYS A 1 90 ? -14.386 -1.731 7.237 1.00 98.00 90 LYS A O 1
ATOM 686 N N . ASN A 1 91 ? -15.026 -3.840 7.614 1.00 97.81 91 ASN A N 1
ATOM 687 C CA . ASN A 1 91 ? -14.817 -3.771 9.065 1.00 97.81 91 ASN A CA 1
ATOM 688 C C . ASN A 1 91 ? -13.328 -3.696 9.405 1.00 97.81 91 ASN A C 1
ATOM 690 O O . ASN A 1 91 ? -12.925 -2.875 10.228 1.00 97.81 91 ASN A O 1
ATOM 694 N N . LEU A 1 92 ? -12.515 -4.521 8.740 1.00 97.88 92 LEU A N 1
ATOM 695 C CA . LEU A 1 92 ? -11.070 -4.511 8.907 1.00 97.88 92 LEU A CA 1
ATOM 696 C C . LEU A 1 92 ? -10.469 -3.185 8.426 1.00 97.88 92 LEU A C 1
ATOM 698 O O . LEU A 1 92 ? -9.632 -2.632 9.127 1.00 97.88 92 LEU A O 1
ATOM 702 N N . ALA A 1 93 ? -10.943 -2.623 7.310 1.00 97.75 93 ALA A N 1
ATOM 703 C CA . ALA A 1 93 ? -10.510 -1.307 6.835 1.00 97.75 93 ALA A CA 1
ATOM 704 C C . ALA A 1 93 ? -10.727 -0.218 7.902 1.00 97.75 93 ALA A C 1
ATOM 706 O O . ALA A 1 93 ? -9.775 0.452 8.293 1.00 97.75 93 ALA A O 1
ATOM 707 N N . LYS A 1 94 ? -11.940 -0.114 8.466 1.00 97.44 94 LYS A N 1
ATOM 708 C CA . LYS A 1 94 ? -12.246 0.831 9.561 1.00 97.44 94 LYS A CA 1
ATOM 709 C C . LYS A 1 94 ? -11.354 0.619 10.782 1.00 97.44 94 LYS A C 1
ATOM 711 O O . LYS A 1 94 ? -10.837 1.569 11.363 1.00 97.44 94 LYS A O 1
ATOM 716 N N . LYS A 1 95 ? -11.154 -0.645 11.163 1.00 97.06 95 LYS A N 1
ATOM 717 C CA . LYS A 1 95 ? -10.299 -1.028 12.289 1.00 97.06 95 LYS A CA 1
ATOM 718 C C . LYS A 1 95 ? -8.838 -0.651 12.053 1.00 97.06 95 LYS A C 1
ATOM 720 O O . LYS A 1 95 ? -8.182 -0.206 12.986 1.00 97.06 95 LYS A O 1
ATOM 725 N N . ILE A 1 96 ? -8.337 -0.790 10.827 1.00 96.81 96 ILE A N 1
ATOM 726 C CA . ILE A 1 96 ? -6.980 -0.385 10.451 1.00 96.81 96 ILE A CA 1
ATOM 727 C C . ILE A 1 96 ? -6.822 1.133 10.561 1.00 96.81 96 ILE A C 1
ATOM 729 O O . ILE A 1 96 ? -5.840 1.574 11.146 1.00 96.81 96 ILE A O 1
ATOM 733 N N . ILE A 1 97 ? -7.781 1.935 10.092 1.00 96.06 97 ILE A N 1
ATOM 734 C CA . ILE A 1 97 ? -7.708 3.396 10.266 1.00 96.06 97 ILE A CA 1
ATOM 735 C C . ILE A 1 97 ? -7.671 3.758 11.753 1.00 96.06 97 ILE A C 1
ATOM 737 O O . ILE A 1 97 ? -6.752 4.439 12.204 1.00 96.06 97 ILE A O 1
ATOM 741 N N . LYS A 1 98 ? -8.603 3.219 12.540 1.00 94.69 98 LYS A N 1
ATOM 742 C CA . LYS A 1 98 ? -8.691 3.531 13.966 1.00 94.69 98 LYS A CA 1
ATOM 743 C C . LYS A 1 98 ? -7.480 3.040 14.765 1.00 94.69 98 LYS A C 1
ATOM 745 O O . LYS A 1 98 ? -6.769 3.832 15.369 1.00 94.69 98 LYS A O 1
ATOM 750 N N . GLU A 1 99 ? -7.218 1.737 14.774 1.00 94.00 99 GLU A N 1
ATOM 751 C CA . GLU A 1 99 ? -6.153 1.179 15.611 1.00 94.00 99 GLU A CA 1
ATOM 752 C C . GLU A 1 99 ? -4.771 1.455 15.010 1.00 94.00 99 GLU A C 1
ATOM 754 O O . GLU A 1 99 ? -3.856 1.857 15.725 1.00 94.00 99 GLU A O 1
ATOM 759 N N . ASN A 1 100 ? -4.587 1.267 13.697 1.00 91.19 100 ASN A N 1
ATOM 760 C CA . ASN A 1 100 ? -3.257 1.379 13.109 1.00 91.19 100 ASN A CA 1
ATOM 761 C C . ASN A 1 100 ? -2.808 2.820 12.940 1.00 91.19 100 ASN A C 1
ATOM 763 O O . ASN A 1 100 ? -1.671 3.119 13.305 1.00 91.19 100 ASN A O 1
ATOM 767 N N . ILE A 1 101 ? -3.662 3.679 12.385 1.00 90.81 101 ILE A N 1
ATOM 768 C CA . ILE A 1 101 ? -3.281 5.053 12.060 1.00 90.81 101 ILE A CA 1
ATOM 769 C C . ILE A 1 101 ? -3.446 5.968 13.276 1.00 90.81 101 ILE A C 1
ATOM 771 O O . ILE A 1 101 ? -2.495 6.668 13.607 1.00 90.81 101 ILE A O 1
ATOM 775 N N . MET A 1 102 ? -4.584 5.931 13.981 1.00 89.38 102 MET A N 1
ATOM 776 C CA . MET A 1 102 ? -4.817 6.855 15.107 1.00 89.38 102 MET A CA 1
ATOM 777 C C . MET A 1 102 ? -4.122 6.422 16.402 1.00 89.38 102 MET A C 1
ATOM 779 O O . MET A 1 102 ? -3.556 7.253 17.105 1.00 89.38 102 MET A O 1
ATOM 783 N N . GLU A 1 103 ? -4.165 5.129 16.738 1.00 90.88 103 GLU A N 1
ATOM 784 C CA . GLU A 1 103 ? -3.666 4.614 18.028 1.00 90.88 103 GLU A CA 1
ATOM 785 C C . GLU A 1 103 ? -2.236 4.037 17.946 1.00 90.88 103 GLU A C 1
ATOM 787 O O . GLU A 1 103 ? -1.730 3.480 18.919 1.00 90.88 103 GLU A O 1
ATOM 792 N N . ASP A 1 104 ? -1.585 4.129 16.779 1.00 89.06 104 ASP A N 1
ATOM 793 C CA . ASP A 1 104 ? -0.276 3.525 16.471 1.00 89.06 104 ASP A CA 1
ATOM 794 C C . ASP A 1 104 ? -0.178 2.017 16.809 1.00 89.06 104 ASP A C 1
ATOM 796 O O . ASP A 1 104 ? 0.900 1.467 17.047 1.00 89.06 104 ASP A O 1
ATOM 800 N N . LYS A 1 105 ? -1.306 1.301 16.774 1.00 91.94 105 LYS A N 1
ATOM 801 C CA . LYS A 1 105 ? -1.418 -0.102 17.182 1.00 91.94 105 LYS A CA 1
ATOM 802 C C . LYS A 1 105 ? -1.631 -1.029 15.987 1.00 91.94 105 LYS A C 1
ATOM 804 O O . LYS A 1 105 ? -2.589 -0.923 15.225 1.00 91.94 105 LYS A O 1
ATOM 809 N N . THR A 1 106 ? -0.739 -2.001 15.810 1.00 92.06 106 THR A N 1
ATOM 810 C CA . THR A 1 106 ? -0.864 -2.980 14.719 1.00 92.06 106 THR A CA 1
ATOM 811 C C . THR A 1 106 ? -2.043 -3.923 14.914 1.00 92.06 106 THR A C 1
ATOM 813 O O . THR A 1 106 ? -2.094 -4.693 15.875 1.00 92.06 106 THR A O 1
ATOM 816 N N . VAL A 1 107 ? -2.978 -3.883 13.960 1.00 94.75 107 VAL A N 1
ATOM 817 C CA . VAL A 1 107 ? -4.067 -4.852 13.854 1.00 94.75 107 VAL A CA 1
ATOM 818 C C . VAL A 1 107 ? -3.453 -6.173 13.405 1.00 94.75 107 VAL A C 1
ATOM 820 O O . VAL A 1 107 ? -2.783 -6.223 12.389 1.00 94.75 107 VAL A O 1
ATOM 823 N N . LYS A 1 108 ? -3.633 -7.257 14.161 1.00 95.31 108 LYS A N 1
ATOM 824 C CA . LYS A 1 108 ? -3.010 -8.558 13.830 1.00 95.31 108 LYS A CA 1
ATOM 825 C C . LYS A 1 108 ? -3.792 -9.378 12.800 1.00 95.31 108 LYS A C 1
ATOM 827 O O . LYS A 1 108 ? -3.310 -10.398 12.322 1.00 95.31 108 LYS A O 1
ATOM 832 N N . GLU A 1 109 ? -5.016 -8.959 12.515 1.00 96.75 109 GLU A N 1
ATOM 833 C CA . GLU A 1 109 ? -5.943 -9.639 11.617 1.00 96.75 109 GLU A CA 1
ATOM 834 C C . GLU A 1 109 ? -5.496 -9.490 10.161 1.00 96.75 109 GLU A C 1
ATOM 836 O O . GLU A 1 109 ? -5.192 -8.385 9.719 1.00 96.75 109 GLU A O 1
ATOM 841 N N . ASN A 1 110 ? -5.470 -10.607 9.431 1.00 97.00 110 ASN A N 1
ATOM 842 C CA . ASN A 1 110 ? -5.157 -10.685 8.001 1.00 97.00 110 ASN A CA 1
ATOM 843 C C . ASN A 1 110 ? -3.842 -9.997 7.590 1.00 97.00 110 ASN A C 1
ATOM 845 O O . ASN A 1 110 ? -3.741 -9.477 6.481 1.00 97.00 110 ASN A O 1
ATOM 849 N N . ILE A 1 111 ? -2.827 -9.999 8.462 1.00 97.69 111 ILE A N 1
ATOM 850 C CA . ILE A 1 111 ? -1.475 -9.580 8.078 1.00 97.69 111 ILE A CA 1
ATOM 851 C C . ILE A 1 111 ? -0.907 -10.601 7.090 1.00 97.69 111 ILE A C 1
ATOM 853 O O . ILE A 1 111 ? -0.795 -11.785 7.404 1.00 97.69 111 ILE A O 1
ATOM 857 N N . LEU A 1 112 ? -0.490 -10.119 5.922 1.00 97.31 112 LEU A N 1
ATOM 858 C CA . LEU A 1 112 ? 0.241 -10.905 4.924 1.00 97.31 112 LEU A CA 1
ATOM 859 C C . LEU A 1 112 ? 1.755 -10.856 5.146 1.00 97.31 112 LEU A C 1
ATOM 861 O O . LEU A 1 112 ? 2.484 -11.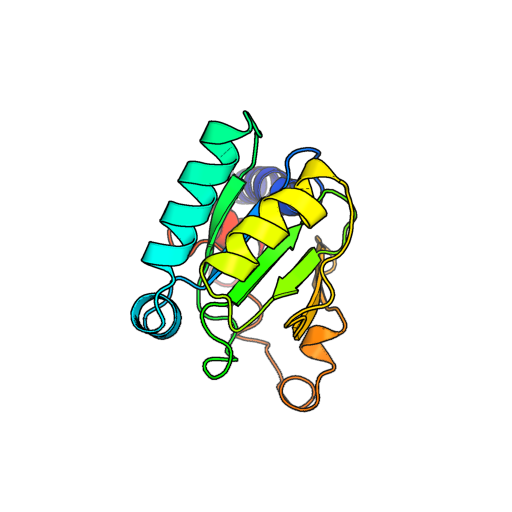740 4.702 1.00 97.31 112 LEU A O 1
ATOM 865 N N . GLY A 1 113 ? 2.229 -9.807 5.810 1.00 96.94 113 GLY A N 1
ATOM 866 C CA . GLY A 1 113 ? 3.629 -9.601 6.139 1.00 96.94 113 GLY A CA 1
ATOM 867 C C . GLY A 1 113 ? 3.982 -8.124 6.166 1.00 96.94 113 GLY A C 1
ATOM 868 O O . GLY A 1 113 ? 3.138 -7.241 5.993 1.00 96.94 113 GLY A O 1
ATOM 869 N N . THR A 1 114 ? 5.259 -7.868 6.386 1.00 96.69 114 THR A N 1
ATOM 870 C CA . THR A 1 114 ? 5.841 -6.535 6.364 1.00 96.69 114 THR A CA 1
ATOM 871 C C . THR A 1 114 ? 6.571 -6.274 5.060 1.00 96.69 114 THR A C 1
ATOM 873 O O . THR A 1 114 ? 7.005 -7.201 4.366 1.00 96.69 114 THR A O 1
ATOM 876 N N . ILE A 1 115 ? 6.703 -4.995 4.733 1.00 95.88 115 ILE A N 1
ATOM 877 C CA . ILE A 1 115 ? 7.396 -4.521 3.547 1.00 95.88 115 ILE A CA 1
ATOM 878 C C . ILE A 1 115 ? 8.180 -3.253 3.867 1.00 95.88 115 ILE A C 1
ATOM 880 O O . ILE A 1 115 ? 7.685 -2.370 4.554 1.00 95.88 115 ILE A O 1
ATOM 884 N N . HIS A 1 116 ? 9.389 -3.119 3.345 1.00 93.31 116 HIS A N 1
ATOM 885 C CA . HIS A 1 116 ? 10.129 -1.862 3.367 1.00 93.31 116 HIS A CA 1
ATOM 886 C C . HIS A 1 116 ? 10.471 -1.443 1.942 1.00 93.31 116 HIS A C 1
ATOM 888 O O . HIS A 1 116 ? 10.760 -2.288 1.095 1.00 93.31 116 HIS A O 1
ATOM 894 N N . VAL A 1 117 ? 10.440 -0.136 1.687 1.00 92.31 117 VAL A N 1
ATOM 895 C CA . VAL A 1 117 ? 10.773 0.475 0.395 1.00 92.31 117 VAL A CA 1
ATOM 896 C C . VAL A 1 117 ? 11.736 1.629 0.652 1.00 92.31 117 VAL A C 1
ATOM 898 O O . VAL A 1 117 ? 11.435 2.555 1.407 1.00 92.31 117 VAL A O 1
ATOM 901 N N . ASN A 1 118 ? 12.920 1.564 0.056 1.00 90.06 118 ASN A N 1
ATOM 902 C CA . ASN A 1 118 ? 13.939 2.604 0.142 1.00 90.06 118 ASN A CA 1
ATOM 903 C C . ASN A 1 118 ? 14.839 2.570 -1.103 1.00 90.06 118 ASN A C 1
ATOM 905 O O . ASN A 1 118 ? 14.678 1.718 -1.974 1.00 90.06 118 ASN A O 1
ATOM 909 N N . GLU A 1 119 ? 15.801 3.488 -1.183 1.00 88.31 119 GLU A N 1
ATOM 910 C CA . GLU A 1 119 ? 16.719 3.566 -2.326 1.00 88.31 119 GLU A CA 1
ATOM 911 C C . GLU A 1 119 ? 17.598 2.325 -2.521 1.00 88.31 119 GLU A C 1
ATOM 913 O O . GLU A 1 119 ? 18.010 2.052 -3.646 1.00 88.31 119 GLU A O 1
ATOM 918 N N . ALA A 1 120 ? 17.873 1.560 -1.460 1.00 86.75 120 ALA A N 1
ATOM 919 C CA . ALA A 1 120 ? 18.606 0.299 -1.561 1.00 86.75 120 ALA A CA 1
ATOM 920 C C . ALA A 1 120 ? 17.726 -0.849 -2.088 1.00 86.75 120 ALA A C 1
ATOM 922 O O . ALA A 1 120 ? 18.254 -1.871 -2.525 1.00 86.75 120 ALA A O 1
ATOM 923 N N . GLY A 1 121 ? 16.400 -0.687 -2.077 1.00 87.56 121 GLY A N 1
ATOM 924 C CA . GLY A 1 121 ? 15.459 -1.613 -2.688 1.00 87.56 121 GLY A CA 1
ATOM 925 C C . GLY A 1 121 ? 14.193 -1.847 -1.872 1.00 87.56 121 GLY A C 1
ATOM 926 O O . GLY A 1 121 ? 13.787 -1.059 -1.014 1.00 87.56 121 GLY A O 1
ATOM 927 N N . THR A 1 122 ? 13.545 -2.965 -2.183 1.00 91.38 122 THR A N 1
ATOM 928 C CA . THR A 1 122 ? 12.320 -3.428 -1.533 1.00 91.38 122 THR A CA 1
ATOM 929 C C . THR A 1 122 ? 12.549 -4.808 -0.933 1.00 91.38 122 THR A C 1
ATOM 931 O O . THR A 1 122 ? 13.112 -5.680 -1.594 1.00 91.38 122 THR A O 1
ATOM 934 N N . GLY A 1 123 ? 12.070 -5.019 0.289 1.00 93.06 123 GLY A N 1
ATOM 935 C CA . GLY A 1 123 ? 12.097 -6.314 0.963 1.00 93.06 123 GLY A CA 1
ATOM 936 C C . GLY A 1 123 ? 11.064 -6.388 2.082 1.00 93.06 123 GLY A C 1
ATOM 937 O O . GLY A 1 123 ? 10.133 -5.588 2.116 1.00 93.06 123 GLY A O 1
ATOM 938 N N . GLY A 1 124 ? 11.226 -7.343 2.996 1.00 94.62 124 GLY A N 1
ATOM 939 C CA . GLY A 1 124 ? 10.342 -7.557 4.145 1.00 94.62 124 GLY A CA 1
ATOM 940 C C . GLY A 1 124 ? 9.739 -8.960 4.173 1.00 94.62 124 GLY A C 1
ATOM 941 O O . GLY A 1 124 ? 9.807 -9.699 3.187 1.00 94.62 124 GLY A O 1
ATOM 942 N N . SER A 1 125 ? 9.132 -9.318 5.306 1.00 96.81 125 SER A N 1
ATOM 943 C CA . SER A 1 125 ? 8.648 -10.683 5.568 1.00 96.81 125 SER A CA 1
ATOM 944 C C . SER A 1 125 ? 7.577 -11.161 4.579 1.00 96.81 125 SER A C 1
ATOM 946 O O . SER A 1 125 ? 7.451 -12.361 4.342 1.00 96.81 125 SER A O 1
ATOM 948 N N . PHE A 1 126 ? 6.849 -10.249 3.923 1.00 96.88 126 PHE A N 1
ATOM 949 C CA . PHE A 1 126 ? 5.914 -10.619 2.858 1.00 96.88 126 PHE A CA 1
ATOM 950 C C . PHE A 1 126 ? 6.610 -11.342 1.692 1.00 96.88 126 PHE A C 1
ATOM 952 O O . PHE A 1 126 ? 6.096 -12.341 1.182 1.00 96.88 126 PHE A O 1
ATOM 959 N N . PHE A 1 127 ? 7.796 -10.877 1.284 1.00 95.44 127 PHE A N 1
ATOM 960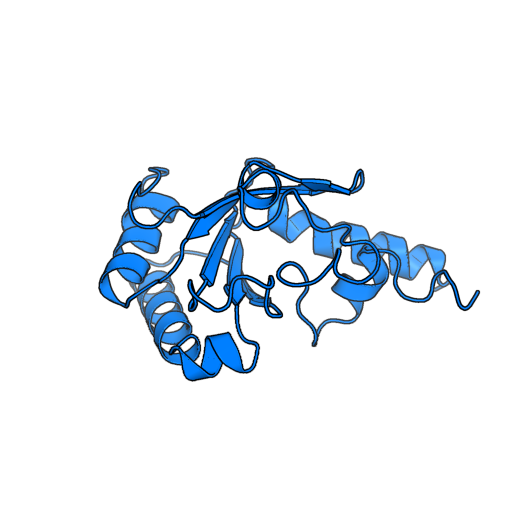 C CA . PHE A 1 127 ? 8.557 -11.491 0.189 1.00 95.44 127 PHE A CA 1
ATOM 961 C C . PHE A 1 127 ? 9.242 -12.802 0.595 1.00 95.44 127 PHE A C 1
ATOM 963 O O . PHE A 1 127 ? 9.609 -13.588 -0.274 1.00 95.44 127 PHE A O 1
ATOM 970 N N . GLU A 1 128 ? 9.363 -13.061 1.895 1.00 95.25 128 GLU A N 1
ATOM 971 C CA . GLU A 1 128 ? 9.913 -14.298 2.461 1.00 95.25 128 GLU A CA 1
ATOM 972 C C . GLU A 1 128 ? 8.845 -15.386 2.666 1.00 95.25 128 GLU A C 1
ATOM 974 O O . GLU A 1 128 ? 9.179 -16.538 2.953 1.00 95.25 128 GLU A O 1
ATOM 979 N N . SER A 1 129 ? 7.564 -15.046 2.485 1.00 94.56 129 SER A N 1
ATOM 980 C CA . SER A 1 129 ? 6.454 -16.000 2.551 1.00 94.56 129 SER A CA 1
ATOM 981 C C . SER A 1 129 ? 6.631 -17.164 1.570 1.00 94.56 129 SER A C 1
ATOM 983 O O . SER A 1 129 ? 7.248 -17.020 0.512 1.00 94.56 129 SER A O 1
ATOM 985 N N . ASP A 1 130 ? 6.034 -18.320 1.878 1.00 93.19 130 ASP A N 1
ATOM 986 C CA . ASP A 1 130 ? 6.137 -19.522 1.035 1.00 93.19 130 ASP A CA 1
ATOM 987 C C . ASP A 1 130 ? 5.699 -19.274 -0.419 1.00 93.19 130 ASP A C 1
ATOM 989 O O . ASP A 1 130 ? 6.267 -19.852 -1.347 1.00 93.19 130 ASP A O 1
ATOM 993 N N . PHE A 1 131 ? 4.731 -18.376 -0.625 1.00 93.06 131 PHE A N 1
ATOM 994 C CA . PHE A 1 131 ? 4.250 -17.991 -1.950 1.00 93.06 131 PHE A CA 1
ATOM 995 C C . PHE A 1 131 ? 5.247 -17.107 -2.719 1.00 93.06 131 PHE A C 1
ATOM 997 O O . PHE A 1 131 ? 5.388 -17.243 -3.937 1.00 93.06 131 PHE A O 1
ATOM 1004 N N . MET A 1 132 ? 5.935 -16.195 -2.028 1.00 95.12 132 MET A N 1
ATOM 1005 C CA . MET A 1 132 ? 6.760 -15.158 -2.657 1.00 95.12 132 MET A CA 1
ATOM 1006 C C . MET A 1 132 ? 8.233 -15.549 -2.769 1.00 95.12 132 MET A C 1
ATOM 1008 O O . MET A 1 132 ? 8.870 -15.201 -3.762 1.00 95.12 132 MET A O 1
ATOM 1012 N N . ARG A 1 133 ? 8.770 -16.315 -1.810 1.00 94.94 133 ARG A N 1
ATOM 1013 C CA . ARG A 1 133 ? 10.216 -16.583 -1.695 1.00 94.94 133 ARG A CA 1
ATOM 1014 C C . ARG A 1 133 ? 10.824 -17.326 -2.884 1.00 94.94 133 ARG A C 1
ATOM 1016 O O . ARG A 1 133 ? 12.028 -17.274 -3.099 1.00 94.94 133 ARG A O 1
ATOM 1023 N N . LEU A 1 134 ? 9.998 -18.051 -3.638 1.00 94.69 134 LEU A N 1
ATOM 1024 C CA . LEU A 1 134 ? 10.427 -18.818 -4.810 1.00 94.69 134 LEU A CA 1
ATOM 1025 C C . LEU A 1 134 ? 10.455 -17.973 -6.096 1.00 94.69 134 LEU A C 1
ATOM 1027 O O . LEU A 1 134 ? 10.838 -18.474 -7.151 1.00 94.69 134 LEU A O 1
ATOM 1031 N N . GLN A 1 135 ? 10.040 -16.705 -6.036 1.00 93.62 135 GLN A N 1
ATOM 1032 C CA . GLN A 1 135 ? 9.911 -15.837 -7.202 1.00 93.62 135 GLN A CA 1
ATOM 1033 C C . GLN A 1 135 ? 11.131 -14.923 -7.366 1.00 93.62 135 GLN A C 1
ATOM 1035 O O . GLN A 1 135 ? 11.477 -14.154 -6.472 1.00 93.62 135 GLN A O 1
ATOM 1040 N N . SER A 1 136 ? 11.723 -14.906 -8.563 1.00 92.62 136 SER A N 1
ATOM 1041 C CA . SER A 1 136 ? 12.688 -13.870 -8.954 1.00 92.62 136 SER A CA 1
ATOM 1042 C C . SER A 1 136 ? 11.954 -12.690 -9.593 1.00 92.62 136 SER A C 1
ATOM 1044 O O . SER A 1 136 ? 11.574 -12.720 -10.764 1.00 92.62 136 SER A O 1
ATOM 1046 N N . ARG A 1 137 ? 11.719 -11.630 -8.817 1.00 92.88 137 ARG A N 1
ATOM 1047 C CA . ARG A 1 137 ? 10.887 -10.485 -9.226 1.00 92.88 137 ARG A CA 1
ATOM 1048 C C . ARG A 1 137 ? 11.684 -9.371 -9.904 1.00 92.88 137 ARG A C 1
ATOM 1050 O O . ARG A 1 137 ? 11.473 -8.207 -9.603 1.00 92.88 137 ARG A O 1
ATOM 1057 N N . GLN A 1 138 ? 12.570 -9.689 -10.847 1.00 90.62 138 GLN A N 1
ATOM 1058 C CA . GLN A 1 138 ? 13.375 -8.660 -11.525 1.00 90.62 138 GLN A CA 1
ATOM 1059 C C . GLN A 1 138 ? 12.498 -7.660 -12.290 1.00 90.62 138 GLN A C 1
ATOM 1061 O O . GLN A 1 138 ? 12.576 -6.453 -12.069 1.00 90.62 138 GLN A O 1
ATOM 1066 N N . ILE A 1 139 ? 11.599 -8.161 -13.141 1.00 93.44 139 ILE A N 1
ATOM 1067 C CA . ILE A 1 139 ? 10.654 -7.326 -13.900 1.00 93.44 139 ILE A CA 1
ATOM 1068 C C . ILE A 1 139 ? 9.532 -6.812 -12.982 1.00 93.44 139 ILE A C 1
ATOM 1070 O O . ILE A 1 139 ? 9.153 -5.646 -13.048 1.00 93.44 139 ILE A O 1
ATOM 1074 N N . LEU A 1 140 ? 9.059 -7.663 -12.065 1.00 94.69 140 LEU A N 1
ATOM 1075 C CA . LEU A 1 140 ? 7.913 -7.405 -11.183 1.00 94.69 140 LEU A CA 1
ATOM 1076 C C . LEU A 1 140 ? 8.265 -6.640 -9.893 1.00 94.69 140 LEU A C 1
ATOM 1078 O O . LEU A 1 140 ? 7.424 -6.523 -9.000 1.00 94.69 140 LEU A O 1
ATOM 1082 N N . ARG A 1 141 ? 9.491 -6.116 -9.763 1.00 93.00 141 ARG A N 1
ATOM 1083 C CA . ARG A 1 141 ? 9.983 -5.459 -8.534 1.00 93.00 141 ARG A CA 1
ATOM 1084 C C . ARG A 1 141 ? 9.156 -4.251 -8.089 1.00 93.00 141 ARG A C 1
ATOM 1086 O O . ARG A 1 141 ? 9.218 -3.882 -6.929 1.00 93.00 141 ARG A O 1
ATOM 1093 N N . ARG A 1 142 ? 8.389 -3.647 -9.003 1.00 94.50 142 ARG A N 1
ATOM 1094 C CA . ARG A 1 142 ? 7.555 -2.453 -8.756 1.00 94.50 142 ARG A CA 1
ATOM 1095 C C . ARG A 1 142 ? 6.081 -2.777 -8.506 1.00 94.50 142 ARG A C 1
ATOM 1097 O O . ARG A 1 142 ? 5.329 -1.924 -8.041 1.00 94.50 142 ARG A O 1
ATOM 1104 N N . CYS A 1 143 ? 5.649 -3.987 -8.860 1.00 95.50 143 CYS A N 1
ATOM 1105 C CA . CYS A 1 143 ? 4.255 -4.405 -8.767 1.00 95.50 143 CYS A CA 1
ATOM 1106 C C . CYS A 1 143 ? 3.777 -4.320 -7.312 1.00 95.50 143 CYS A C 1
ATOM 1108 O O . CYS A 1 143 ? 4.413 -4.899 -6.433 1.00 95.50 143 CYS A O 1
ATOM 1110 N N . GLY A 1 144 ? 2.676 -3.603 -7.072 1.00 95.38 144 GLY A N 1
ATOM 1111 C CA . GLY A 1 144 ? 2.139 -3.352 -5.730 1.00 95.38 144 GLY A CA 1
ATOM 1112 C C . GLY A 1 144 ? 2.735 -2.158 -4.984 1.00 95.38 144 GLY A C 1
ATOM 1113 O O . GLY A 1 144 ? 2.326 -1.918 -3.856 1.00 95.38 144 GLY A O 1
ATOM 1114 N N . LEU A 1 145 ? 3.691 -1.425 -5.571 1.00 95.88 145 LEU A N 1
ATOM 1115 C CA . LEU A 1 145 ? 4.481 -0.404 -4.854 1.00 95.88 145 LEU A CA 1
ATOM 1116 C C . LEU A 1 145 ? 4.542 0.954 -5.547 1.00 95.88 145 LEU A C 1
ATOM 1118 O O . LEU A 1 145 ? 5.033 1.922 -4.967 1.00 95.88 145 LEU A O 1
ATOM 1122 N N . ILE A 1 146 ? 4.081 1.028 -6.791 1.00 97.00 146 ILE A N 1
ATOM 1123 C CA . ILE A 1 146 ? 4.003 2.269 -7.556 1.00 97.00 146 ILE A CA 1
ATOM 1124 C C . ILE A 1 146 ? 2.560 2.546 -7.953 1.00 97.00 146 ILE A C 1
ATOM 1126 O O . ILE A 1 146 ? 1.804 1.604 -8.221 1.00 97.00 146 ILE A O 1
ATOM 1130 N N . ASN A 1 147 ? 2.211 3.830 -8.025 1.00 97.88 147 ASN A N 1
ATOM 1131 C CA . ASN A 1 147 ? 1.014 4.260 -8.716 1.00 97.88 147 ASN A CA 1
ATOM 1132 C C . ASN A 1 147 ? 1.295 4.155 -10.223 1.00 97.88 147 ASN A C 1
ATOM 1134 O O . ASN A 1 147 ? 2.223 4.809 -10.701 1.00 97.88 147 ASN A O 1
ATOM 1138 N N . PRO A 1 148 ? 0.567 3.307 -10.971 1.00 96.38 148 PRO A N 1
ATOM 1139 C CA . PRO A 1 148 ? 0.791 3.151 -12.405 1.00 96.38 148 PRO A CA 1
ATOM 1140 C C . PRO A 1 148 ? 0.476 4.420 -13.215 1.00 96.38 148 PRO A C 1
ATOM 1142 O O . PRO A 1 148 ? 0.917 4.516 -14.357 1.00 96.38 148 PRO A O 1
ATOM 1145 N N . GLU A 1 149 ? -0.260 5.374 -12.643 1.00 96.44 149 GLU A N 1
ATOM 1146 C CA . GLU A 1 149 ? -0.623 6.645 -13.284 1.00 96.44 149 GLU A CA 1
ATOM 1147 C C . GLU A 1 149 ? 0.350 7.786 -12.950 1.00 96.44 149 GLU A C 1
ATOM 1149 O O . GLU A 1 149 ? 0.229 8.879 -13.499 1.00 96.44 149 GLU A O 1
ATOM 1154 N N . ASP A 1 150 ? 1.340 7.535 -12.087 1.00 97.62 150 ASP A N 1
ATOM 1155 C CA . ASP A 1 150 ? 2.341 8.522 -11.692 1.00 97.62 150 ASP A CA 1
ATOM 1156 C C . ASP A 1 150 ? 3.711 8.207 -12.311 1.00 97.62 150 ASP A C 1
ATOM 1158 O O . ASP A 1 150 ? 4.392 7.229 -11.974 1.00 97.62 150 ASP A O 1
ATOM 1162 N N . ILE A 1 151 ? 4.146 9.081 -13.218 1.00 96.88 151 ILE A N 1
ATOM 1163 C CA . ILE A 1 151 ? 5.434 8.955 -13.897 1.00 96.88 151 ILE A CA 1
ATOM 1164 C C . ILE A 1 151 ? 6.622 9.092 -12.936 1.00 96.88 151 ILE A C 1
ATOM 1166 O O . ILE A 1 151 ? 7.647 8.437 -13.147 1.00 96.88 151 ILE A O 1
ATOM 1170 N N . ASN A 1 152 ? 6.492 9.872 -11.859 1.00 97.50 152 ASN A N 1
ATOM 1171 C CA . ASN A 1 152 ? 7.558 10.093 -10.886 1.00 97.50 152 ASN A CA 1
ATOM 1172 C C . ASN A 1 152 ? 7.844 8.808 -10.111 1.00 97.50 152 ASN A C 1
ATOM 1174 O O . ASN A 1 152 ? 9.006 8.453 -9.919 1.00 97.50 152 ASN A O 1
ATOM 1178 N N . HIS A 1 153 ? 6.820 8.018 -9.780 1.00 97.50 153 HIS A N 1
ATOM 1179 C CA . HIS A 1 153 ? 7.031 6.696 -9.185 1.00 97.50 153 HIS A CA 1
ATOM 1180 C C . HIS A 1 153 ? 7.846 5.777 -10.113 1.00 97.50 153 HIS A C 1
ATOM 1182 O O . HIS A 1 153 ? 8.718 5.019 -9.666 1.00 97.50 153 HIS A O 1
ATOM 1188 N N . TYR A 1 154 ? 7.587 5.834 -11.423 1.00 97.00 154 TYR A N 1
ATOM 1189 C CA . TYR A 1 154 ? 8.331 5.037 -12.394 1.00 97.00 154 TYR A CA 1
ATOM 1190 C C . TYR A 1 154 ? 9.782 5.517 -12.532 1.00 97.00 154 TYR A C 1
ATOM 1192 O O . TYR A 1 154 ? 10.698 4.697 -12.457 1.00 97.00 154 TYR A O 1
ATOM 1200 N N . LEU A 1 155 ? 10.010 6.828 -12.652 1.00 96.81 155 LEU A N 1
ATOM 1201 C CA . LEU A 1 155 ? 11.348 7.431 -12.719 1.00 96.81 155 LEU A CA 1
ATOM 1202 C C . LEU A 1 155 ? 12.176 7.133 -11.460 1.00 96.81 155 LEU A C 1
ATOM 1204 O O . LEU A 1 155 ? 13.300 6.637 -11.563 1.00 96.81 155 LEU A O 1
ATOM 1208 N N . ALA A 1 156 ? 11.592 7.334 -10.276 1.00 96.25 156 ALA A N 1
ATOM 1209 C CA . ALA A 1 156 ? 12.233 7.120 -8.977 1.00 96.25 156 ALA A CA 1
ATOM 1210 C C . ALA A 1 156 ? 12.763 5.692 -8.780 1.00 96.25 156 ALA A C 1
ATOM 1212 O O . ALA A 1 156 ? 13.742 5.465 -8.064 1.00 96.25 156 ALA A O 1
ATOM 1213 N N . THR A 1 157 ? 12.122 4.722 -9.434 1.00 94.44 157 THR A N 1
ATOM 1214 C CA . THR A 1 157 ? 12.444 3.294 -9.338 1.00 94.44 157 THR A CA 1
ATOM 1215 C C . THR A 1 157 ? 13.241 2.787 -10.547 1.00 94.44 157 THR A C 1
ATOM 1217 O O . THR A 1 157 ? 13.235 1.588 -10.851 1.00 94.44 157 THR A O 1
ATOM 1220 N N . GLY A 1 158 ? 13.930 3.680 -11.267 1.00 93.44 158 GLY A N 1
ATOM 1221 C CA . GLY A 1 158 ? 14.797 3.345 -12.404 1.00 93.44 158 GLY A CA 1
ATOM 1222 C C . GLY A 1 158 ? 14.038 3.104 -13.711 1.00 93.44 158 GLY A C 1
ATOM 1223 O O . GLY A 1 158 ? 14.405 2.236 -14.501 1.00 93.44 158 GLY A O 1
ATOM 1224 N N . GLY A 1 159 ? 12.902 3.770 -13.902 1.00 95.00 159 GLY A N 1
ATOM 1225 C CA . GLY A 1 159 ? 12.223 3.852 -15.192 1.00 95.00 159 GLY A CA 1
ATOM 1226 C C . GLY A 1 159 ? 13.048 4.669 -16.187 1.00 95.00 159 GLY A C 1
ATOM 1227 O O . GLY A 1 159 ? 13.766 5.582 -15.795 1.00 95.00 159 GLY A O 1
ATOM 1228 N N . TYR A 1 160 ? 12.968 4.322 -17.472 1.00 95.50 160 TYR A N 1
ATOM 1229 C CA . TYR A 1 160 ? 13.699 4.956 -18.587 1.00 95.50 160 TYR A CA 1
ATOM 1230 C C . TYR A 1 160 ? 15.235 4.896 -18.556 1.00 95.50 160 TYR A C 1
ATOM 1232 O O . TYR A 1 160 ? 15.853 5.150 -19.582 1.00 95.50 160 TYR A O 1
ATOM 1240 N N . THR A 1 161 ? 15.866 4.450 -17.469 1.00 91.75 161 THR A N 1
ATOM 1241 C CA . THR A 1 161 ? 17.335 4.348 -17.374 1.00 91.75 161 THR A CA 1
ATOM 1242 C C . THR A 1 161 ? 17.965 3.345 -18.343 1.00 91.75 161 THR A C 1
ATOM 1244 O O . THR A 1 161 ? 19.173 3.343 -18.493 1.00 91.75 161 THR A O 1
ATOM 1247 N N . GLY A 1 162 ? 17.184 2.440 -18.943 1.00 92.00 162 GLY A N 1
ATOM 1248 C CA . GLY A 1 162 ? 17.677 1.504 -19.963 1.00 92.00 162 GLY A CA 1
ATOM 1249 C C . GLY A 1 162 ? 17.557 2.017 -21.402 1.00 92.00 162 GLY A C 1
ATOM 1250 O O . GLY A 1 162 ? 17.956 1.306 -22.317 1.00 92.00 162 GLY A O 1
ATOM 1251 N N . LEU A 1 163 ? 16.945 3.189 -21.607 1.00 90.69 163 LEU A N 1
ATOM 1252 C CA . LEU A 1 163 ? 16.788 3.824 -22.922 1.00 90.69 163 LEU A CA 1
ATOM 1253 C C . LEU A 1 163 ? 17.876 4.879 -23.194 1.00 90.69 163 LEU A C 1
ATOM 1255 O O . LEU A 1 163 ? 18.085 5.248 -24.348 1.00 90.69 163 LEU A O 1
ATOM 1259 N N . LEU A 1 164 ? 18.524 5.362 -22.133 1.00 76.62 164 LEU A N 1
ATOM 1260 C CA . LEU A 1 164 ? 19.586 6.368 -22.132 1.00 76.62 164 LEU A CA 1
ATOM 1261 C C . LEU A 1 164 ? 20.933 5.688 -21.881 1.00 76.62 164 LEU A C 1
ATOM 1263 O O . LEU A 1 164 ? 21.921 6.131 -22.503 1.00 76.62 164 LEU A O 1
#